Protein AF-A0A4U8Z027-F1 (afdb_monomer)

Mean predicted aligned error: 13.69 Å

Secondary structure (DSSP, 8-state):
-PPPTT---TT--HHHHHS-BTTTTB-TTSPPTTB-TTSSBTTSTT--HHHHH---HHHH-TTS-GGG-HHHHTEEEEE-TTT-EEEEEEPTT-TTGGGSHHHHHHHHHHHHTT-EEEEEESS--TTSSS--S--S--------PPPPS-TT-TT---------------------

Sequence (176 aa):
MLPIPGKACGACSFCCKVLEIVEFEKPAGVLCENCLKSGGCGIYESRPDVCRDYECLWKGDRGLGAPLRPDRVGVILMEDPDSDEYRAVCDPAKPLAWRHPLVFQHLVAMARSGRIVVAKAGLKSLADQGQRRNWTLHLKRAERPAPPQNPHAAANAPCLLAKSRYKAPFAASAGG

Radius of gyration: 20.49 Å; Cα contacts (8 Å, |Δi|>4): 217; chains: 1; bounding box: 54×50×63 Å

Foldseek 3Di:
DDWDPPLDCFQPQLCQQADADPVVGRFGRHHDPQADPRGDGVCVVPDDPVVVVDDQCSRVPPVNDPCNNCVNQQWTWGADPVPQETETEHALVCQPSCVRVVNVVVQVVCVVVVGHYAYYGTPDRVCVPPPPPDPPPPPPPPPPPDDDPDPPPPPDDDDDDDDDDDDDDDDDDDDD

Nearest PDB structures (foldseek):
  5yww-assembly1_A  TM=6.442E-01  e=6.256E-01  Saccharolobus islandicus REY15A
  8v41-assembly1_A  TM=4.316E-01  e=4.110E+00  Clostridioides difficile
  2cy1-assembly1_A  TM=3.911E-01  e=4.702E+00  Aeropyrum pernix K1
  6tqo-assembly1_A  TM=4.416E-01  e=9.850E+00  Escherichia coli

Structure (mmCIF, N/CA/C/O backbone):
data_AF-A0A4U8Z027-F1
#
_entry.id   AF-A0A4U8Z027-F1
#
loop_
_atom_site.group_PDB
_atom_site.id
_atom_site.type_symbol
_atom_site.label_atom_id
_atom_site.label_alt_id
_atom_site.label_comp_id
_atom_site.label_asym_id
_atom_site.label_entity_id
_atom_site.label_seq_id
_atom_site.pdbx_PDB_ins_code
_atom_site.Cartn_x
_atom_site.Cartn_y
_atom_site.Cartn_z
_atom_site.occupancy
_atom_site.B_iso_or_equiv
_atom_site.auth_seq_id
_atom_site.auth_comp_id
_atom_site.auth_asym_id
_atom_site.auth_atom_id
_atom_site.pdbx_PDB_model_num
ATOM 1 N N . MET A 1 1 ? 3.275 -17.915 5.009 1.00 53.59 1 MET A N 1
ATOM 2 C CA . MET A 1 1 ? 1.873 -17.443 4.972 1.00 53.59 1 MET A CA 1
ATOM 3 C C . MET A 1 1 ? 1.162 -18.118 3.804 1.00 53.59 1 MET A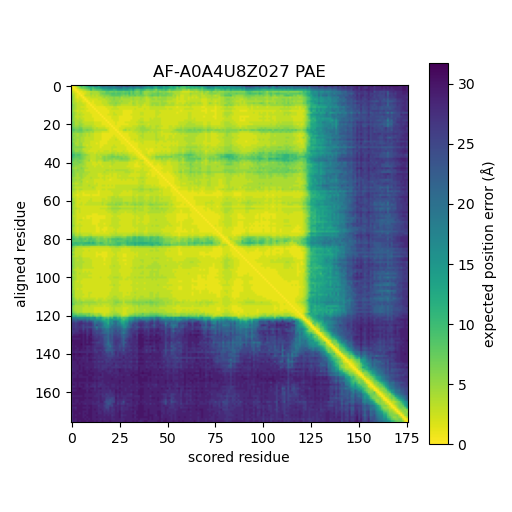 C 1
ATOM 5 O O . MET A 1 1 ? 1.603 -17.945 2.674 1.00 53.59 1 MET A O 1
ATOM 9 N N . LEU A 1 2 ? 0.135 -18.940 4.046 1.00 64.38 2 LEU A N 1
ATOM 10 C CA . LEU A 1 2 ? -0.633 -19.563 2.957 1.00 64.38 2 LEU A CA 1
ATOM 11 C C . LEU A 1 2 ? -1.495 -18.499 2.247 1.00 64.38 2 LEU A C 1
ATOM 13 O O . LEU A 1 2 ? -2.040 -17.625 2.925 1.00 64.38 2 LEU A O 1
ATOM 17 N N . PRO A 1 3 ? -1.633 -18.540 0.908 1.00 76.44 3 PRO A N 1
ATOM 18 C CA . PRO A 1 3 ? -2.437 -17.566 0.179 1.00 76.44 3 PRO A CA 1
ATOM 19 C C . PRO A 1 3 ? -3.906 -17.640 0.612 1.00 76.44 3 PRO A C 1
ATOM 21 O O . PRO A 1 3 ? -4.495 -18.718 0.683 1.00 76.44 3 PRO A O 1
ATOM 24 N N . ILE A 1 4 ? -4.521 -16.486 0.874 1.00 86.38 4 ILE A N 1
ATOM 25 C CA . ILE A 1 4 ? -5.956 -16.409 1.163 1.00 86.38 4 ILE A CA 1
ATOM 26 C C . ILE A 1 4 ? -6.729 -16.544 -0.163 1.00 86.38 4 ILE A C 1
ATOM 28 O O . ILE A 1 4 ? -6.505 -15.738 -1.076 1.00 86.38 4 ILE A O 1
ATOM 32 N N . PRO A 1 5 ? -7.658 -17.515 -0.300 1.00 85.75 5 PRO A N 1
ATOM 33 C CA . PRO A 1 5 ? -8.493 -17.637 -1.494 1.00 85.75 5 PRO A CA 1
ATOM 34 C C . PRO A 1 5 ? -9.216 -16.322 -1.817 1.00 85.75 5 PRO A C 1
ATOM 36 O O . PRO A 1 5 ? -9.770 -15.673 -0.932 1.00 85.75 5 PRO A O 1
ATOM 39 N N . GLY A 1 6 ? -9.179 -15.900 -3.084 1.00 84.81 6 GLY A N 1
ATOM 40 C CA . GLY A 1 6 ? -9.763 -14.626 -3.528 1.00 84.81 6 GLY A CA 1
ATOM 41 C C . GLY A 1 6 ? -8.904 -13.376 -3.276 1.00 84.81 6 GLY A C 1
ATOM 42 O O . GLY A 1 6 ? -9.301 -12.285 -3.683 1.00 84.81 6 GLY A O 1
ATOM 43 N N . LYS A 1 7 ? -7.713 -13.507 -2.671 1.00 89.56 7 LYS A N 1
ATOM 44 C CA . LYS A 1 7 ? -6.748 -12.408 -2.448 1.00 89.56 7 LYS A CA 1
ATOM 45 C C . LYS A 1 7 ? -5.524 -12.475 -3.371 1.00 89.56 7 LYS A C 1
ATOM 47 O O . LYS A 1 7 ? -4.405 -12.137 -2.991 1.00 89.56 7 LYS A O 1
ATOM 52 N N . ALA A 1 8 ? -5.713 -12.922 -4.609 1.00 87.50 8 ALA A N 1
ATOM 53 C CA . ALA A 1 8 ? -4.657 -12.863 -5.614 1.00 87.50 8 ALA A CA 1
ATOM 54 C C . ALA A 1 8 ? -4.482 -11.430 -6.142 1.00 87.50 8 ALA A C 1
ATOM 56 O O . ALA A 1 8 ? -5.453 -10.680 -6.268 1.00 87.50 8 ALA A O 1
ATOM 57 N N . CYS A 1 9 ? -3.249 -11.064 -6.506 1.00 85.88 9 CYS A N 1
ATOM 58 C CA . CYS A 1 9 ? -2.976 -9.768 -7.129 1.00 85.88 9 CYS A CA 1
ATOM 59 C C . CYS A 1 9 ? -3.769 -9.614 -8.437 1.00 85.88 9 CYS A C 1
ATOM 61 O O . CYS A 1 9 ? -4.357 -8.561 -8.662 1.00 85.88 9 CYS A O 1
ATOM 63 N N . GLY A 1 10 ? -3.867 -10.664 -9.267 1.00 87.06 10 GLY A N 1
ATOM 64 C CA . GLY A 1 10 ? -4.510 -10.583 -10.586 1.00 87.06 10 GLY A CA 1
ATOM 65 C C . GLY A 1 10 ? -3.993 -9.363 -11.353 1.00 87.06 10 GLY A C 1
ATOM 66 O O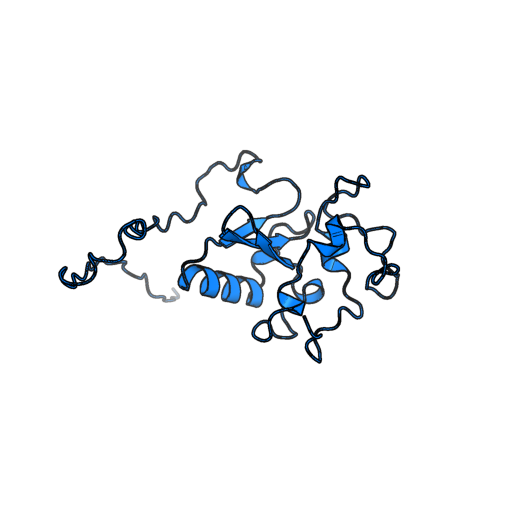 . GLY A 1 10 ? -2.790 -9.141 -11.400 1.00 87.06 10 GLY A O 1
ATOM 67 N N . ALA A 1 11 ? -4.900 -8.505 -11.827 1.00 89.06 11 ALA A N 1
ATOM 68 C CA . ALA A 1 11 ? -4.533 -7.270 -12.526 1.00 89.06 11 ALA A CA 1
ATOM 69 C C . ALA A 1 11 ? -3.945 -6.123 -11.659 1.00 89.06 11 ALA A C 1
ATOM 71 O O . ALA A 1 11 ? -3.660 -5.046 -12.175 1.00 89.06 11 ALA A O 1
ATOM 72 N N . CYS A 1 12 ? -3.775 -6.295 -10.343 1.00 92.62 12 CYS A N 1
ATOM 73 C CA . CYS A 1 12 ? -3.325 -5.222 -9.452 1.00 92.62 12 CYS A CA 1
ATOM 74 C C . CYS A 1 12 ? -1.797 -5.145 -9.417 1.00 92.62 12 CYS A C 1
ATOM 76 O O . CYS A 1 12 ? -1.140 -6.097 -8.995 1.00 92.62 12 CYS A O 1
ATOM 78 N N . SER A 1 13 ? -1.259 -3.963 -9.728 1.00 93.62 13 SER A N 1
ATOM 79 C CA . SER A 1 13 ? 0.165 -3.612 -9.572 1.00 93.62 13 SER A CA 1
ATOM 80 C C . SER A 1 13 ? 0.373 -2.360 -8.712 1.00 93.62 13 SER A C 1
ATOM 82 O O . SER A 1 13 ? 1.372 -1.657 -8.848 1.00 93.62 13 SER A O 1
ATOM 84 N N . PHE A 1 14 ? -0.584 -2.036 -7.836 1.00 94.31 14 PHE A N 1
ATOM 85 C CA . PHE A 1 14 ? -0.606 -0.737 -7.161 1.00 94.31 14 PHE A CA 1
ATOM 86 C C . PHE A 1 14 ? 0.583 -0.522 -6.209 1.00 94.31 14 PHE A C 1
ATOM 88 O O . PHE A 1 14 ? 1.183 0.547 -6.245 1.00 94.31 14 PHE A O 1
ATOM 95 N N . CYS A 1 15 ? 1.002 -1.534 -5.434 1.00 89.81 15 CYS A N 1
ATOM 96 C CA . CYS A 1 15 ? 2.209 -1.443 -4.595 1.00 89.81 15 CYS A CA 1
ATOM 97 C C . CYS A 1 15 ? 3.469 -1.150 -5.429 1.00 89.81 15 CYS A C 1
ATOM 99 O O . CYS A 1 15 ? 4.244 -0.259 -5.091 1.00 89.81 15 CYS A O 1
ATOM 101 N N . CYS A 1 16 ? 3.612 -1.817 -6.579 1.00 90.25 16 CYS A N 1
ATOM 102 C CA . CYS A 1 16 ? 4.704 -1.602 -7.525 1.00 90.25 16 CYS A CA 1
ATOM 103 C C . CYS A 1 16 ? 4.670 -0.225 -8.199 1.00 90.25 16 CYS A C 1
ATOM 105 O O . CYS A 1 16 ? 5.660 0.154 -8.820 1.00 90.25 16 CYS A O 1
ATOM 107 N N . LYS A 1 17 ? 3.565 0.520 -8.096 1.00 91.81 17 LYS A N 1
ATOM 108 C CA . LYS A 1 17 ? 3.468 1.91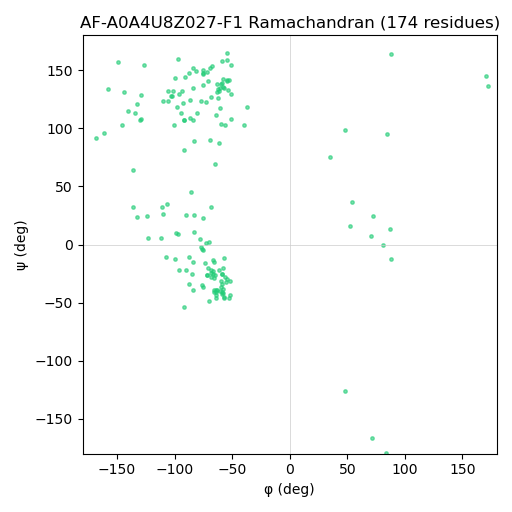1 -8.540 1.00 91.81 17 LYS A CA 1
ATOM 109 C C . LYS A 1 17 ? 3.801 2.885 -7.413 1.00 91.81 17 LYS A C 1
ATOM 111 O O . LYS A 1 17 ? 4.634 3.760 -7.593 1.00 91.81 17 LYS A O 1
ATOM 116 N N . VAL A 1 18 ? 3.141 2.766 -6.262 1.00 91.31 18 VAL A N 1
ATOM 117 C CA . VAL A 1 18 ? 3.126 3.850 -5.261 1.00 91.31 18 VAL A CA 1
ATOM 118 C C . VAL A 1 18 ? 4.319 3.869 -4.313 1.00 91.31 18 VAL A C 1
ATOM 120 O O . VAL A 1 18 ? 4.642 4.934 -3.799 1.00 91.31 18 VAL A O 1
ATOM 123 N N . LEU A 1 19 ? 4.970 2.727 -4.083 1.00 89.38 19 LEU A N 1
ATOM 124 C CA . LEU A 1 19 ? 6.164 2.661 -3.239 1.00 89.38 19 LEU A CA 1
ATOM 125 C C . LEU A 1 19 ? 7.374 3.223 -3.978 1.00 89.38 19 LEU A C 1
ATOM 127 O O . LEU A 1 19 ? 7.472 3.061 -5.190 1.00 89.38 19 LEU A O 1
ATOM 131 N N . GLU A 1 20 ? 8.293 3.850 -3.264 1.00 86.56 20 GLU A N 1
ATOM 132 C CA . GLU A 1 20 ? 9.644 4.087 -3.768 1.00 86.56 20 GLU A CA 1
ATOM 133 C C . GLU A 1 20 ? 10.525 2.881 -3.443 1.00 86.56 20 GLU A C 1
ATOM 135 O O . GLU A 1 20 ? 10.291 2.212 -2.436 1.00 86.56 20 GLU A O 1
ATOM 140 N N . ILE A 1 21 ? 11.497 2.588 -4.307 1.00 85.31 21 ILE A N 1
ATOM 141 C CA . ILE A 1 21 ? 12.502 1.553 -4.063 1.00 85.31 21 ILE A CA 1
ATOM 142 C C . ILE A 1 21 ? 13.867 2.128 -4.426 1.00 85.31 21 ILE A C 1
ATOM 144 O O . ILE A 1 21 ? 14.113 2.441 -5.591 1.00 85.31 21 ILE A O 1
ATOM 148 N N . VAL A 1 22 ? 14.725 2.304 -3.425 1.00 82.75 22 VAL A N 1
ATOM 149 C CA . VAL A 1 22 ? 16.007 3.011 -3.564 1.00 82.75 22 VAL A CA 1
ATOM 150 C C . VAL A 1 22 ? 17.034 2.138 -4.285 1.00 82.75 22 VAL A C 1
ATOM 152 O O . VAL A 1 22 ? 17.779 2.628 -5.125 1.00 82.75 22 VAL A O 1
ATOM 155 N N . GLU A 1 23 ? 17.016 0.834 -4.021 1.00 80.06 23 GLU A N 1
ATOM 156 C CA . GLU A 1 23 ? 17.983 -0.175 -4.472 1.00 80.06 23 GLU A CA 1
ATOM 157 C C . GLU A 1 23 ? 18.106 -0.278 -5.994 1.00 80.06 23 GLU A C 1
ATOM 159 O O . GLU A 1 23 ? 19.135 -0.714 -6.502 1.00 80.06 23 GLU A O 1
ATOM 164 N N . PHE A 1 24 ? 17.063 0.108 -6.725 1.00 82.50 24 PHE A N 1
ATOM 165 C CA . PHE A 1 24 ? 17.077 0.183 -8.185 1.00 82.50 24 PHE A CA 1
ATOM 166 C C . PHE A 1 24 ? 16.422 1.472 -8.695 1.00 82.50 24 PHE A C 1
ATOM 168 O O . PHE A 1 24 ? 15.795 1.485 -9.752 1.00 82.50 24 PHE A O 1
ATOM 175 N N . GLU A 1 25 ? 16.552 2.553 -7.917 1.00 83.88 25 GLU A N 1
ATOM 176 C CA . GLU A 1 25 ? 16.209 3.926 -8.314 1.00 83.88 25 GLU A CA 1
ATOM 177 C C . GLU A 1 25 ? 14.777 4.092 -8.848 1.00 83.88 25 GLU A C 1
ATOM 179 O O . GLU A 1 25 ? 14.521 4.865 -9.771 1.00 83.88 25 GLU A O 1
ATOM 184 N N . LYS A 1 26 ? 13.810 3.366 -8.273 1.00 85.94 26 LYS A N 1
ATOM 185 C CA . LYS A 1 26 ? 12.416 3.399 -8.718 1.00 85.94 26 LYS A CA 1
ATOM 186 C C . LYS A 1 26 ? 11.619 4.446 -7.934 1.00 85.94 26 LYS A C 1
ATOM 188 O O . LYS A 1 26 ? 11.246 4.171 -6.788 1.00 85.94 26 LYS A O 1
ATOM 193 N N . PRO A 1 27 ? 11.242 5.590 -8.535 1.00 85.81 27 PRO A N 1
ATOM 194 C CA . PRO A 1 27 ? 10.543 6.644 -7.809 1.00 85.81 27 PRO A CA 1
ATOM 195 C C . PRO A 1 27 ? 9.120 6.230 -7.419 1.00 85.81 27 PRO A C 1
ATOM 197 O O . PRO A 1 27 ? 8.451 5.466 -8.128 1.00 85.81 27 PRO A O 1
ATOM 200 N N . ALA A 1 28 ? 8.609 6.791 -6.322 1.00 87.12 28 ALA A N 1
ATOM 201 C CA . ALA A 1 28 ? 7.199 6.649 -5.965 1.00 87.12 28 ALA A CA 1
ATOM 202 C C . ALA A 1 28 ? 6.279 7.219 -7.059 1.00 87.12 28 ALA A C 1
ATOM 204 O O . ALA A 1 28 ? 6.509 8.299 -7.600 1.00 87.12 28 ALA A O 1
ATOM 205 N N . GLY A 1 29 ? 5.189 6.511 -7.355 1.00 87.25 29 GLY A N 1
ATOM 206 C CA . GLY A 1 29 ? 4.217 6.889 -8.386 1.00 87.25 29 GLY A CA 1
ATOM 207 C C . GLY A 1 29 ? 4.556 6.372 -9.788 1.00 87.25 29 GLY A C 1
ATOM 208 O O . GLY A 1 29 ? 3.676 6.369 -10.654 1.00 87.25 29 GLY A O 1
ATOM 209 N N . VAL A 1 30 ? 5.775 5.867 -10.003 1.00 89.50 30 VAL A N 1
ATOM 210 C CA . VAL A 1 30 ? 6.205 5.240 -11.257 1.00 89.50 30 VAL A CA 1
ATOM 211 C C . VAL A 1 30 ? 6.000 3.728 -11.175 1.00 89.50 30 VAL A C 1
ATOM 213 O O . VAL A 1 30 ? 6.361 3.072 -10.193 1.00 89.50 30 VAL A O 1
ATOM 216 N N . LEU A 1 31 ? 5.382 3.159 -12.214 1.00 91.69 31 LEU A N 1
ATOM 217 C CA . LEU A 1 31 ? 5.181 1.717 -12.305 1.00 91.69 31 LEU A CA 1
ATOM 218 C C . LEU A 1 31 ? 6.534 1.021 -12.493 1.00 91.69 31 LEU A C 1
ATOM 220 O O . LEU A 1 31 ? 7.278 1.363 -13.405 1.00 91.69 31 LEU A O 1
ATOM 224 N N . CYS A 1 32 ? 6.834 0.038 -11.643 1.00 90.88 32 CYS A N 1
ATOM 225 C CA . CYS A 1 32 ? 8.036 -0.784 -11.783 1.00 90.88 32 CYS A CA 1
ATOM 226 C C . CYS A 1 32 ? 8.073 -1.482 -13.153 1.00 90.88 32 CYS A C 1
ATOM 228 O O . CYS A 1 32 ? 7.077 -2.077 -13.567 1.00 90.88 32 CYS A O 1
ATOM 230 N N . GLU A 1 33 ? 9.238 -1.472 -13.800 1.00 91.31 33 GLU A N 1
ATOM 231 C CA . GLU A 1 33 ? 9.497 -2.112 -15.099 1.00 91.31 33 GLU A CA 1
ATOM 232 C C . GLU A 1 33 ? 9.185 -3.615 -15.126 1.00 91.31 33 GLU A C 1
ATOM 234 O O . GLU A 1 33 ? 8.782 -4.156 -16.151 1.00 91.31 33 GLU A O 1
ATO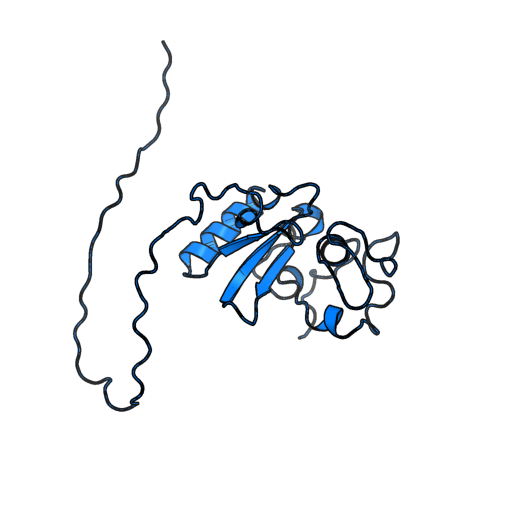M 239 N N . ASN A 1 34 ? 9.277 -4.279 -13.973 1.00 90.75 34 ASN A N 1
ATOM 240 C CA . ASN A 1 34 ? 8.978 -5.698 -13.830 1.00 90.75 34 ASN A CA 1
ATOM 241 C C . ASN A 1 34 ? 7.470 -6.006 -13.804 1.00 90.75 34 ASN A C 1
ATOM 243 O O . ASN A 1 34 ? 7.076 -7.166 -13.662 1.00 90.75 34 ASN A O 1
ATOM 247 N N . CYS A 1 35 ? 6.597 -4.996 -13.859 1.00 90.62 35 CYS A N 1
ATOM 248 C CA . CYS A 1 35 ? 5.152 -5.211 -13.891 1.00 90.62 35 CYS A CA 1
ATOM 249 C C . CYS A 1 35 ? 4.687 -5.683 -15.267 1.00 90.62 35 CYS A C 1
ATOM 251 O O . CYS A 1 35 ? 5.056 -5.127 -16.299 1.00 90.62 35 CYS A O 1
ATOM 253 N N . LEU A 1 36 ? 3.788 -6.664 -15.279 1.00 88.88 36 LEU A N 1
ATOM 254 C CA . LEU A 1 36 ? 3.160 -7.123 -16.514 1.00 88.88 36 LEU A CA 1
ATOM 255 C C . LEU A 1 36 ? 2.099 -6.120 -16.981 1.00 88.88 36 LEU A C 1
ATOM 257 O O . LEU A 1 36 ? 1.409 -5.508 -16.163 1.00 88.88 36 LEU A O 1
ATOM 261 N N . LYS A 1 37 ? 1.881 -6.025 -18.300 1.00 85.00 37 LYS A N 1
ATOM 262 C CA . LYS A 1 37 ? 0.784 -5.220 -18.879 1.00 85.00 37 LYS A CA 1
ATOM 263 C C . LYS A 1 37 ? -0.598 -5.676 -18.396 1.00 85.00 37 LYS A C 1
ATOM 265 O O . LYS A 1 37 ? -1.497 -4.857 -18.251 1.00 85.00 37 LYS A O 1
ATOM 270 N N . SER A 1 38 ? -0.755 -6.972 -18.123 1.00 84.19 38 SER A N 1
ATOM 271 C CA . SER A 1 38 ? -1.969 -7.570 -17.551 1.00 84.19 38 SER A CA 1
ATOM 272 C C . SER A 1 38 ? -2.142 -7.307 -16.050 1.00 84.19 38 SER A C 1
ATOM 274 O O . SER A 1 38 ? -3.152 -7.714 -15.484 1.00 84.19 38 SER A O 1
ATOM 276 N N . GLY A 1 39 ? -1.161 -6.666 -15.406 1.00 84.19 39 GLY A N 1
ATOM 277 C CA . GLY A 1 39 ? -1.066 -6.488 -13.963 1.00 84.19 39 GLY A CA 1
ATOM 278 C C . GLY A 1 39 ? -0.360 -7.642 -13.242 1.00 84.19 39 GLY A C 1
ATOM 279 O O . GLY A 1 39 ? -0.152 -8.722 -13.796 1.00 84.19 39 GLY A O 1
ATOM 280 N N . GLY A 1 40 ? 0.048 -7.379 -12.001 1.00 84.44 40 GLY A N 1
ATOM 281 C CA . GLY A 1 40 ? 0.958 -8.227 -11.235 1.00 84.44 40 GLY A CA 1
ATOM 282 C C . GLY A 1 40 ? 2.440 -7.968 -11.543 1.00 84.44 40 GLY A C 1
ATOM 283 O O . GLY A 1 40 ? 2.797 -7.100 -12.343 1.00 84.44 40 GLY A O 1
ATOM 284 N N . CYS A 1 41 ? 3.310 -8.725 -10.870 1.00 85.75 41 CYS A N 1
ATOM 285 C CA . CYS A 1 41 ? 4.765 -8.674 -11.028 1.00 85.75 41 CYS A CA 1
ATOM 286 C C . CYS A 1 41 ? 5.234 -9.874 -11.863 1.00 85.75 41 CYS A C 1
ATOM 288 O O . CYS A 1 41 ? 4.907 -11.010 -11.522 1.00 85.75 41 CYS A O 1
ATOM 290 N N . GLY A 1 42 ? 6.003 -9.628 -12.925 1.00 87.62 42 GLY A N 1
ATOM 291 C CA . GLY A 1 42 ? 6.555 -10.659 -13.808 1.00 87.62 42 GLY A CA 1
ATOM 292 C C . GLY A 1 42 ? 7.671 -11.488 -13.171 1.00 87.62 42 GLY A C 1
ATOM 293 O O . GLY A 1 42 ? 7.898 -12.617 -13.585 1.00 87.62 42 GLY A O 1
ATOM 294 N N . ILE A 1 43 ? 8.304 -10.967 -12.117 1.00 89.44 43 ILE A N 1
ATOM 295 C CA . ILE A 1 43 ? 9.357 -11.647 -11.350 1.00 89.44 43 ILE A CA 1
ATOM 296 C C . ILE A 1 43 ? 8.886 -12.018 -9.938 1.00 89.44 43 ILE A C 1
ATOM 298 O O . ILE A 1 43 ? 9.667 -11.976 -8.995 1.00 89.44 43 ILE A O 1
ATOM 302 N N . TYR A 1 44 ? 7.596 -12.335 -9.748 1.00 84.69 44 TYR A N 1
ATOM 303 C CA . TYR A 1 44 ? 7.023 -12.533 -8.406 1.00 84.69 44 TYR A CA 1
ATOM 304 C C . TYR A 1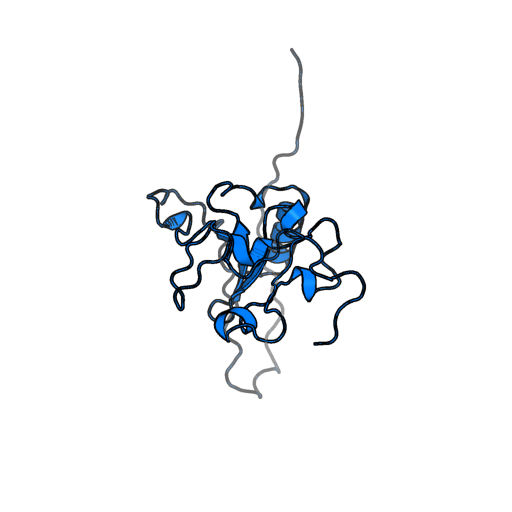 44 ? 7.828 -13.551 -7.570 1.00 84.69 44 TYR A C 1
ATOM 306 O O . TYR A 1 44 ? 8.169 -13.262 -6.426 1.00 84.69 44 TYR A O 1
ATOM 314 N N . GLU A 1 45 ? 8.204 -14.698 -8.128 1.00 86.44 45 GLU A N 1
ATOM 315 C CA . GLU A 1 45 ? 8.964 -15.716 -7.384 1.00 86.44 45 GLU A CA 1
ATOM 316 C C . GLU A 1 45 ? 10.425 -15.323 -7.120 1.00 86.44 45 GLU A C 1
ATOM 318 O O . GLU A 1 45 ? 10.999 -15.736 -6.114 1.00 86.44 45 GLU A O 1
ATOM 323 N N . SER A 1 46 ? 11.012 -14.469 -7.961 1.00 90.19 46 SER A N 1
ATOM 324 C CA . SER A 1 46 ? 12.406 -14.014 -7.882 1.00 90.19 46 SER A CA 1
ATOM 325 C C . SER A 1 46 ? 12.531 -12.541 -7.476 1.00 90.19 46 SER A C 1
ATOM 327 O O . SER A 1 46 ? 13.511 -11.886 -7.825 1.00 90.19 46 SER A O 1
ATOM 329 N N . ARG A 1 47 ? 11.539 -11.996 -6.753 1.00 89.81 47 ARG A N 1
ATOM 330 C CA . ARG A 1 47 ? 11.570 -10.598 -6.296 1.00 89.81 47 ARG A CA 1
ATOM 331 C C . ARG A 1 47 ? 12.817 -10.325 -5.440 1.00 89.81 47 ARG A C 1
ATOM 333 O O . ARG A 1 47 ? 13.155 -11.191 -4.626 1.00 89.81 47 ARG A O 1
ATOM 340 N N . PRO A 1 48 ? 13.434 -9.134 -5.570 1.00 87.88 48 PRO A N 1
ATOM 341 C CA . PRO A 1 48 ? 14.474 -8.670 -4.653 1.00 87.88 48 PRO A CA 1
ATOM 342 C C . PRO A 1 48 ? 13.963 -8.588 -3.211 1.00 87.88 48 PRO A C 1
ATOM 344 O O . PRO A 1 48 ? 12.755 -8.433 -3.002 1.00 87.88 48 PRO A O 1
ATOM 347 N N . ASP A 1 49 ? 14.870 -8.628 -2.238 1.00 85.75 49 ASP A N 1
ATOM 348 C CA . ASP A 1 49 ? 14.527 -8.662 -0.809 1.00 85.75 49 ASP A CA 1
ATOM 349 C C . ASP A 1 49 ? 13.684 -7.458 -0.375 1.00 85.75 49 ASP A C 1
ATOM 351 O O . ASP A 1 49 ? 12.624 -7.650 0.211 1.00 85.75 49 ASP A O 1
ATOM 355 N N . VAL A 1 50 ? 13.999 -6.247 -0.848 1.00 83.75 50 VAL A N 1
ATOM 356 C CA . VAL A 1 50 ? 13.171 -5.049 -0.596 1.00 83.75 50 VAL A CA 1
ATOM 357 C C . VAL A 1 50 ? 11.701 -5.214 -1.025 1.00 83.75 50 VAL A C 1
ATOM 359 O O . VAL A 1 50 ? 10.778 -4.688 -0.405 1.00 83.75 50 VAL A O 1
ATOM 362 N N . CYS A 1 51 ? 11.437 -5.993 -2.079 1.00 85.06 51 CYS A N 1
ATOM 363 C CA . CYS A 1 51 ? 10.080 -6.309 -2.529 1.00 85.06 51 CYS A CA 1
ATOM 364 C C . CYS A 1 51 ? 9.442 -7.487 -1.768 1.00 85.06 51 CYS A C 1
ATOM 366 O O . CYS A 1 51 ? 8.239 -7.729 -1.931 1.00 85.06 51 CYS A O 1
ATOM 368 N N . ARG A 1 52 ? 10.225 -8.282 -1.032 1.00 86.94 52 ARG A N 1
ATOM 369 C CA . ARG A 1 52 ? 9.750 -9.366 -0.155 1.00 86.94 52 ARG A CA 1
ATOM 370 C C . ARG A 1 52 ? 9.427 -8.854 1.241 1.00 86.94 52 ARG A C 1
ATOM 372 O O . ARG A 1 52 ? 8.450 -9.331 1.809 1.00 86.94 52 ARG A O 1
ATOM 379 N N . ASP A 1 53 ? 10.182 -7.871 1.715 1.00 85.50 53 ASP A N 1
ATOM 380 C CA . ASP A 1 53 ? 9.988 -7.228 3.016 1.00 85.50 53 ASP A CA 1
ATOM 381 C C . ASP A 1 53 ? 8.677 -6.432 3.071 1.00 85.50 53 ASP A C 1
ATOM 383 O O . ASP A 1 53 ? 8.069 -6.263 4.126 1.00 85.50 53 ASP A O 1
ATOM 387 N N . TYR A 1 54 ? 8.180 -5.987 1.914 1.00 87.19 54 TYR A N 1
ATOM 388 C CA . TYR A 1 54 ? 6.863 -5.374 1.813 1.00 87.19 54 TYR A CA 1
ATOM 389 C C . TYR A 1 54 ? 5.716 -6.394 1.947 1.00 87.19 54 TYR A C 1
ATOM 391 O O . TYR A 1 54 ? 5.530 -7.275 1.099 1.00 87.19 54 TYR A O 1
ATOM 399 N N . GLU A 1 55 ? 4.834 -6.161 2.924 1.00 86.19 55 GLU A N 1
ATOM 400 C CA . GLU A 1 55 ? 3.579 -6.894 3.087 1.00 86.19 55 GLU A CA 1
ATOM 401 C C . GLU A 1 55 ? 2.348 -6.065 2.673 1.00 86.19 55 GLU A C 1
ATOM 403 O O . GLU A 1 55 ? 2.057 -4.985 3.190 1.00 86.19 55 GLU A O 1
ATOM 408 N N . CYS A 1 56 ? 1.561 -6.603 1.736 1.00 90.62 56 CYS A N 1
ATOM 409 C CA . CYS A 1 56 ? 0.273 -6.022 1.365 1.00 90.62 56 CYS A CA 1
ATOM 410 C C . CYS A 1 56 ? -0.815 -6.508 2.326 1.00 90.62 56 CYS A C 1
ATOM 412 O O . CYS A 1 56 ? -1.280 -7.644 2.194 1.00 90.62 56 CYS A O 1
ATOM 414 N N . LEU A 1 57 ? -1.303 -5.639 3.218 1.00 94.88 57 LEU A N 1
ATOM 415 C CA . LEU A 1 57 ? -2.318 -6.038 4.201 1.00 94.88 57 LEU A CA 1
ATOM 416 C C . LEU A 1 57 ? -3.601 -6.549 3.552 1.00 94.88 57 LEU A C 1
ATOM 418 O O . LEU A 1 57 ? -4.177 -7.521 4.023 1.00 94.88 57 LEU A O 1
ATOM 422 N N . TRP A 1 58 ? -4.032 -5.984 2.418 1.00 95.50 58 TRP A N 1
ATOM 423 C CA . TRP A 1 58 ? -5.191 -6.529 1.702 1.00 95.50 58 TRP A CA 1
ATOM 424 C C . TRP A 1 58 ? -4.979 -7.993 1.288 1.00 95.50 58 TRP A C 1
ATOM 426 O O . TRP A 1 58 ? -5.930 -8.773 1.285 1.00 95.50 58 TRP A O 1
ATOM 436 N N . LYS A 1 59 ? -3.749 -8.396 0.953 1.00 91.94 59 LYS A N 1
ATOM 437 C CA . LYS A 1 59 ? -3.436 -9.782 0.594 1.00 91.94 59 LYS A CA 1
ATOM 438 C C . LYS A 1 59 ? -3.371 -10.700 1.821 1.00 91.94 59 LYS A C 1
ATOM 440 O O . LYS A 1 59 ? -3.768 -11.858 1.703 1.00 91.94 59 LYS A O 1
ATOM 445 N N . GLY A 1 60 ? -2.891 -10.186 2.956 1.00 91.50 60 GLY A N 1
ATOM 446 C CA . GLY A 1 60 ? -2.671 -10.938 4.199 1.00 91.50 60 GLY A CA 1
ATOM 447 C C . GLY A 1 60 ? -3.855 -10.984 5.175 1.00 91.50 60 GLY A C 1
ATOM 448 O O . GLY A 1 60 ? -3.942 -11.916 5.969 1.00 91.50 60 GLY A O 1
ATOM 449 N N . ASP A 1 61 ? -4.799 -10.044 5.097 1.00 92.62 61 ASP A N 1
ATOM 450 C CA . ASP A 1 61 ? -5.894 -9.902 6.064 1.00 92.62 61 ASP A CA 1
ATOM 451 C C . ASP A 1 61 ? -7.258 -10.291 5.465 1.00 92.62 61 ASP A C 1
ATOM 453 O O . ASP A 1 61 ? -7.725 -9.723 4.470 1.00 92.62 61 ASP A O 1
ATOM 457 N N . ARG A 1 62 ? -7.947 -11.253 6.092 1.00 91.94 62 ARG A N 1
ATOM 458 C CA . ARG A 1 62 ? -9.302 -11.683 5.698 1.00 91.94 62 ARG A CA 1
ATOM 459 C C . ARG A 1 62 ? -10.366 -10.613 5.956 1.00 91.94 62 ARG A C 1
ATOM 461 O O . ARG A 1 62 ? -11.351 -10.587 5.222 1.00 91.94 62 ARG A O 1
ATOM 468 N N . GLY A 1 63 ? -10.164 -9.734 6.936 1.00 91.81 63 GLY A N 1
ATOM 469 C CA . GLY A 1 63 ? -11.069 -8.631 7.264 1.00 91.81 63 GLY A CA 1
ATOM 470 C C . GLY A 1 63 ? -11.123 -7.545 6.185 1.00 91.81 63 GLY A C 1
ATOM 471 O O . GLY A 1 63 ? -12.140 -6.871 6.028 1.00 91.81 63 GLY A O 1
ATOM 472 N N . LEU A 1 64 ? -10.071 -7.413 5.370 1.00 94.94 64 LEU A N 1
ATOM 473 C CA . LEU A 1 64 ? -10.019 -6.441 4.277 1.00 94.94 64 LEU A CA 1
ATOM 474 C C . LEU A 1 64 ? -10.712 -6.969 3.014 1.00 94.94 64 LEU A C 1
ATOM 476 O O . LEU A 1 64 ? -10.080 -7.570 2.151 1.00 94.94 64 LEU A O 1
ATOM 480 N N . GLY A 1 65 ? -12.015 -6.741 2.863 1.00 94.00 65 GLY A N 1
ATOM 481 C CA . GLY A 1 65 ? -12.796 -7.255 1.727 1.00 94.00 65 GLY A CA 1
ATOM 482 C C . GLY A 1 65 ? -12.264 -6.894 0.323 1.00 94.00 65 GLY A C 1
ATOM 483 O O . GLY A 1 65 ? -11.463 -5.979 0.128 1.00 94.00 65 GLY A O 1
ATOM 484 N N . ALA A 1 66 ? -12.753 -7.591 -0.708 1.00 94.44 66 ALA A N 1
ATOM 485 C CA . ALA A 1 66 ? -12.390 -7.338 -2.112 1.00 94.44 66 ALA A CA 1
ATOM 486 C C . ALA A 1 66 ? -12.604 -5.884 -2.610 1.00 94.44 66 ALA A C 1
ATOM 488 O O . ALA A 1 66 ? -11.865 -5.459 -3.502 1.00 94.44 66 ALA A O 1
ATOM 489 N N . PRO A 1 67 ? -13.568 -5.091 -2.095 1.00 95.88 67 PRO A N 1
ATOM 490 C CA . PRO A 1 67 ? -13.683 -3.672 -2.442 1.00 95.88 67 PRO A CA 1
ATOM 491 C C . PRO A 1 67 ? -12.498 -2.809 -1.992 1.00 95.88 67 PRO A C 1
ATOM 493 O O . PRO A 1 67 ? -12.217 -1.816 -2.646 1.00 95.88 67 PRO A O 1
ATOM 496 N N . LEU A 1 68 ? -11.775 -3.203 -0.935 1.00 96.56 68 LEU A N 1
ATOM 497 C CA . LEU A 1 68 ? -10.576 -2.510 -0.436 1.00 96.56 68 LEU A CA 1
ATOM 498 C C . LEU A 1 68 ? -9.295 -2.889 -1.199 1.00 96.56 68 LEU A C 1
ATOM 500 O O . LEU A 1 68 ? -8.194 -2.555 -0.765 1.00 96.56 68 LEU A O 1
ATOM 504 N N . ARG A 1 69 ? -9.413 -3.601 -2.329 1.00 96.12 69 ARG A N 1
ATOM 505 C CA . ARG A 1 69 ? -8.255 -3.962 -3.149 1.00 96.12 69 ARG A CA 1
ATOM 506 C C . ARG A 1 69 ? -7.542 -2.688 -3.637 1.00 96.12 69 ARG A C 1
ATOM 508 O O . ARG A 1 69 ? -8.227 -1.777 -4.106 1.00 96.12 69 ARG A O 1
ATOM 515 N N . PRO A 1 70 ? -6.200 -2.604 -3.566 1.00 96.50 70 PRO A N 1
ATOM 516 C CA . PRO A 1 70 ? -5.494 -1.335 -3.749 1.00 96.50 70 PRO A CA 1
ATOM 517 C C . PRO A 1 70 ? -5.735 -0.606 -5.074 1.00 96.50 70 PRO A C 1
ATOM 519 O O . PRO A 1 70 ? -5.859 0.614 -5.089 1.00 96.50 70 PRO A O 1
ATOM 522 N N . ASP A 1 71 ? -5.848 -1.336 -6.183 1.00 94.94 71 ASP A N 1
ATOM 523 C CA . ASP A 1 71 ? -6.150 -0.775 -7.506 1.00 94.94 71 ASP A CA 1
ATOM 524 C C . ASP A 1 71 ? -7.568 -0.185 -7.612 1.00 94.94 71 ASP A C 1
ATOM 526 O O . ASP A 1 71 ? -7.798 0.689 -8.444 1.00 94.94 71 ASP A O 1
ATOM 530 N N . ARG A 1 72 ? -8.506 -0.614 -6.757 1.00 95.56 72 ARG A N 1
ATOM 531 C CA . ARG A 1 72 ? -9.883 -0.093 -6.711 1.00 95.56 72 ARG A CA 1
ATOM 532 C C . ARG A 1 72 ? -10.006 1.177 -5.882 1.00 95.56 72 ARG A C 1
ATOM 534 O O . ARG A 1 72 ? -10.747 2.077 -6.260 1.00 95.56 72 ARG A O 1
ATOM 541 N N . VAL A 1 73 ? -9.294 1.244 -4.757 1.00 96.94 73 VAL A N 1
ATOM 542 C CA . VAL A 1 73 ? -9.392 2.373 -3.812 1.00 96.94 73 VAL A CA 1
ATOM 543 C C . VAL A 1 73 ? -8.272 3.398 -3.959 1.00 96.94 73 VAL A C 1
ATOM 545 O O . VAL A 1 73 ? -8.366 4.489 -3.404 1.00 96.94 73 VAL A O 1
ATOM 548 N N . GLY A 1 74 ? -7.217 3.077 -4.710 1.00 95.38 74 GLY A N 1
ATOM 549 C CA . GLY A 1 74 ? -6.072 3.961 -4.918 1.00 95.38 74 GLY A CA 1
ATOM 550 C C . GLY A 1 74 ? -5.167 4.099 -3.691 1.00 95.38 74 GLY A C 1
ATOM 551 O O . GLY A 1 74 ? -4.489 5.117 -3.550 1.00 95.38 74 GLY A O 1
ATOM 552 N N . VAL A 1 75 ? -5.170 3.104 -2.798 1.00 96.00 75 VAL A N 1
ATOM 553 C CA . VAL A 1 75 ? -4.434 3.117 -1.525 1.00 96.00 75 VAL A CA 1
ATOM 554 C C . VAL A 1 75 ? -3.912 1.717 -1.215 1.00 96.00 75 VAL A C 1
ATOM 556 O O . VAL A 1 75 ? -4.678 0.754 -1.256 1.00 96.00 75 VAL A O 1
ATOM 559 N N . ILE A 1 76 ? -2.629 1.593 -0.865 1.00 95.75 76 ILE A N 1
ATOM 560 C CA . ILE A 1 76 ? -2.144 0.407 -0.144 1.00 95.75 76 ILE A CA 1
ATOM 561 C C . ILE A 1 76 ? -2.237 0.643 1.363 1.00 95.75 76 ILE A C 1
ATOM 563 O O . ILE A 1 76 ? -1.989 1.747 1.848 1.00 95.75 76 ILE A O 1
ATOM 567 N N . LEU A 1 77 ? -2.564 -0.419 2.093 1.00 95.75 77 LEU A N 1
ATOM 568 C CA . LEU A 1 77 ? -2.493 -0.462 3.547 1.00 95.75 77 LEU A CA 1
ATOM 569 C C . LEU A 1 77 ? -1.288 -1.316 3.937 1.00 95.75 77 LEU A C 1
ATOM 571 O O . LEU A 1 77 ? -1.112 -2.405 3.379 1.00 95.75 77 LEU A O 1
ATOM 575 N N . MET A 1 78 ? -0.466 -0.813 4.851 1.00 92.25 78 MET A N 1
ATOM 576 C CA . MET A 1 78 ? 0.723 -1.503 5.353 1.00 92.25 78 MET A CA 1
ATOM 577 C C . MET A 1 78 ? 1.019 -1.114 6.797 1.00 92.25 78 MET A C 1
ATOM 579 O O . MET A 1 78 ? 0.610 -0.045 7.249 1.00 92.25 78 MET A O 1
ATOM 583 N N . GLU A 1 79 ? 1.737 -1.977 7.502 1.00 89.38 79 GLU A N 1
ATOM 584 C CA . GLU A 1 79 ? 2.296 -1.671 8.816 1.00 89.38 79 GLU A CA 1
ATOM 585 C C . GLU A 1 79 ? 3.767 -1.309 8.642 1.00 89.38 79 GLU A C 1
ATOM 587 O O . GLU A 1 79 ? 4.439 -1.849 7.761 1.00 89.38 79 GLU A O 1
ATOM 592 N N . ASP A 1 80 ? 4.244 -0.352 9.429 1.00 76.94 80 ASP A N 1
ATOM 593 C CA . ASP A 1 80 ? 5.673 -0.083 9.523 1.00 76.94 80 ASP A CA 1
ATOM 594 C C . ASP A 1 80 ? 6.264 -0.884 10.694 1.00 76.94 80 ASP A C 1
ATOM 596 O O . ASP A 1 80 ? 5.780 -0.720 11.820 1.00 76.94 80 ASP A O 1
ATOM 600 N N . PRO A 1 81 ? 7.265 -1.746 10.441 1.00 70.38 81 PRO A N 1
ATOM 601 C CA . PRO A 1 81 ? 7.855 -2.592 11.475 1.00 70.38 81 PRO A CA 1
ATOM 602 C C . PRO A 1 81 ? 8.649 -1.803 12.528 1.00 70.38 81 PRO A C 1
ATOM 604 O O . PRO A 1 81 ? 8.809 -2.289 13.644 1.00 70.38 81 PRO A O 1
ATOM 607 N N . ASP A 1 82 ? 9.100 -0.590 12.208 1.00 75.06 82 ASP A N 1
ATOM 608 C CA . ASP A 1 82 ? 9.940 0.247 13.065 1.00 75.06 82 ASP A CA 1
ATOM 609 C C . ASP A 1 82 ? 9.131 1.279 13.872 1.00 75.06 82 ASP A C 1
ATOM 611 O O . ASP A 1 82 ? 9.609 1.784 14.891 1.00 75.06 82 ASP A O 1
ATOM 615 N N . SER A 1 83 ? 7.916 1.634 13.433 1.00 76.62 83 SER A N 1
ATOM 616 C CA . SER A 1 83 ? 7.175 2.782 13.976 1.00 76.62 83 SER A CA 1
ATOM 617 C C . SER A 1 83 ? 5.774 2.484 14.534 1.00 76.62 83 SER A C 1
ATOM 619 O O . SER A 1 83 ? 5.069 3.433 14.883 1.00 76.62 83 SER A O 1
ATOM 621 N N . ASP A 1 84 ? 5.331 1.220 14.605 1.00 81.44 84 ASP A N 1
ATOM 622 C CA . ASP A 1 84 ? 3.963 0.809 15.015 1.00 81.44 84 ASP A CA 1
ATOM 623 C C . ASP A 1 84 ? 2.830 1.528 14.231 1.00 81.44 84 ASP A C 1
ATOM 625 O O . ASP A 1 84 ? 1.654 1.540 14.626 1.00 81.44 84 ASP A O 1
ATOM 629 N N . GLU A 1 85 ? 3.166 2.151 13.096 1.00 87.94 85 GLU A N 1
ATOM 630 C CA . GLU A 1 85 ? 2.241 2.954 12.301 1.00 87.94 85 GLU A CA 1
ATOM 631 C C . GLU A 1 85 ? 1.423 2.062 11.373 1.00 87.94 85 GLU A C 1
ATOM 633 O O . GLU A 1 85 ? 1.952 1.238 10.628 1.00 87.94 85 GLU A O 1
ATOM 638 N N . TYR A 1 86 ? 0.120 2.316 11.333 1.00 92.88 86 TYR A N 1
ATOM 639 C CA . TYR A 1 86 ? -0.778 1.799 10.317 1.00 92.88 86 TYR A CA 1
ATOM 640 C C . TYR A 1 86 ? -0.874 2.803 9.166 1.00 92.88 86 TYR A C 1
ATOM 642 O O . TYR A 1 86 ? -1.477 3.874 9.294 1.00 92.88 86 TYR A O 1
ATOM 650 N N . ARG A 1 87 ? -0.262 2.481 8.028 1.00 93.00 87 ARG A N 1
ATOM 651 C CA . ARG A 1 87 ? -0.077 3.415 6.917 1.00 93.00 87 ARG A CA 1
ATOM 652 C C . ARG A 1 87 ? -1.070 3.185 5.790 1.00 93.00 87 ARG A C 1
ATOM 654 O O . ARG A 1 87 ? -1.208 2.078 5.279 1.00 93.00 87 ARG A O 1
ATOM 661 N N . ALA A 1 88 ? -1.687 4.274 5.344 1.00 95.38 88 ALA A N 1
ATOM 662 C CA . ALA A 1 88 ? -2.381 4.384 4.069 1.00 95.38 88 ALA A CA 1
ATOM 663 C C . ALA A 1 88 ? -1.477 5.113 3.069 1.00 95.38 88 ALA A C 1
ATOM 665 O O . ALA A 1 88 ? -1.338 6.335 3.136 1.00 95.38 88 ALA A O 1
ATOM 666 N N . VAL A 1 89 ? -0.854 4.384 2.144 1.00 93.69 89 VAL A N 1
ATOM 667 C CA . VAL A 1 89 ? 0.022 4.986 1.128 1.00 93.69 89 VAL A CA 1
ATOM 668 C C . VAL A 1 89 ? -0.758 5.176 -0.170 1.00 93.69 89 VAL A C 1
ATOM 670 O O . VAL A 1 89 ? -1.267 4.224 -0.766 1.00 93.69 89 VAL A O 1
ATOM 673 N N . CYS A 1 90 ? -0.871 6.433 -0.580 1.00 92.50 90 CYS A N 1
ATOM 674 C CA . CYS A 1 90 ? -1.550 6.886 -1.783 1.00 92.50 90 CYS A CA 1
ATOM 675 C C . CYS A 1 90 ? -0.548 7.088 -2.926 1.00 92.50 90 CYS A C 1
ATOM 677 O O . CYS A 1 90 ? 0.645 7.305 -2.711 1.00 92.50 90 CYS A O 1
ATOM 679 N N . ASP A 1 91 ? -1.061 7.092 -4.152 1.00 90.94 91 ASP A N 1
ATOM 680 C CA . ASP A 1 91 ? -0.322 7.569 -5.320 1.00 90.94 91 ASP A CA 1
ATOM 681 C C . ASP A 1 91 ? 0.038 9.062 -5.145 1.00 90.94 91 ASP A C 1
ATOM 683 O O . ASP A 1 91 ? -0.857 9.846 -4.809 1.00 90.94 91 ASP A O 1
ATOM 687 N N . PRO A 1 92 ? 1.293 9.489 -5.388 1.00 86.31 92 PRO A N 1
ATOM 688 C CA . PRO A 1 92 ? 1.669 10.905 -5.384 1.00 86.31 92 PRO A CA 1
ATOM 689 C C . PRO A 1 92 ? 0.787 11.792 -6.274 1.00 86.31 92 PRO A C 1
ATOM 691 O O . PRO A 1 92 ? 0.536 12.943 -5.928 1.00 86.31 92 PRO A O 1
ATOM 694 N N . ALA A 1 93 ? 0.262 11.262 -7.385 1.00 89.38 93 ALA A N 1
ATOM 695 C CA . ALA A 1 93 ? -0.662 11.984 -8.262 1.00 89.38 93 ALA A CA 1
ATOM 696 C C . ALA A 1 93 ? -2.079 12.128 -7.670 1.00 89.38 93 ALA A C 1
ATOM 698 O O . ALA A 1 93 ? -2.882 12.924 -8.155 1.00 89.38 93 ALA A O 1
ATOM 699 N N . LYS A 1 94 ? -2.417 11.347 -6.635 1.00 90.75 94 LYS A N 1
ATOM 700 C CA . LYS A 1 94 ? -3.719 11.344 -5.949 1.00 90.75 94 LYS A CA 1
ATOM 701 C C . LYS A 1 94 ? -3.525 11.290 -4.423 1.00 90.75 94 LYS A C 1
ATOM 703 O O . LYS A 1 94 ? -3.979 10.342 -3.779 1.00 90.75 94 LYS A O 1
ATOM 708 N N . PRO A 1 95 ? -2.912 12.318 -3.806 1.00 89.75 95 PRO A N 1
ATOM 709 C CA . PRO A 1 95 ? -2.489 12.277 -2.401 1.00 89.75 95 PRO A CA 1
ATOM 710 C C . PRO A 1 95 ? -3.648 12.198 -1.396 1.00 89.75 95 PRO A C 1
ATOM 712 O O . PRO A 1 95 ? -3.446 11.879 -0.228 1.00 89.75 95 PRO A O 1
ATOM 715 N N . LEU A 1 96 ? -4.876 12.478 -1.839 1.00 91.31 96 LEU A N 1
ATOM 716 C CA . LEU A 1 96 ? -6.089 12.423 -1.024 1.00 91.31 96 LEU A CA 1
ATOM 717 C C . LEU A 1 96 ? -6.899 11.128 -1.211 1.00 91.31 96 LEU A C 1
ATOM 719 O O . LEU A 1 96 ? -8.021 11.052 -0.713 1.00 91.31 96 LEU A O 1
ATOM 723 N N . ALA A 1 97 ? -6.365 10.110 -1.899 1.00 93.81 97 ALA A N 1
ATOM 724 C CA . ALA A 1 97 ? -7.069 8.842 -2.138 1.00 93.81 97 ALA A CA 1
ATOM 725 C C . ALA A 1 97 ? -7.481 8.114 -0.841 1.00 93.81 97 ALA A C 1
ATOM 727 O O . ALA A 1 97 ? -8.496 7.421 -0.820 1.00 93.81 97 ALA A O 1
ATOM 728 N N . TRP A 1 98 ? -6.783 8.351 0.275 1.00 95.50 98 TRP A N 1
ATOM 729 C CA . TRP A 1 98 ? -7.165 7.860 1.608 1.00 95.50 98 TRP A CA 1
ATOM 730 C C . TRP A 1 98 ? -8.561 8.315 2.067 1.00 95.50 98 TRP A C 1
ATOM 732 O O . TRP A 1 98 ? -9.159 7.676 2.931 1.00 95.50 98 TRP A O 1
ATOM 742 N N . ARG A 1 99 ? -9.112 9.385 1.474 1.00 94.38 99 ARG A N 1
ATOM 743 C CA . ARG A 1 99 ? -10.481 9.863 1.733 1.00 94.38 99 ARG A CA 1
ATOM 744 C C . ARG A 1 99 ? -11.558 9.013 1.059 1.00 94.38 99 ARG A 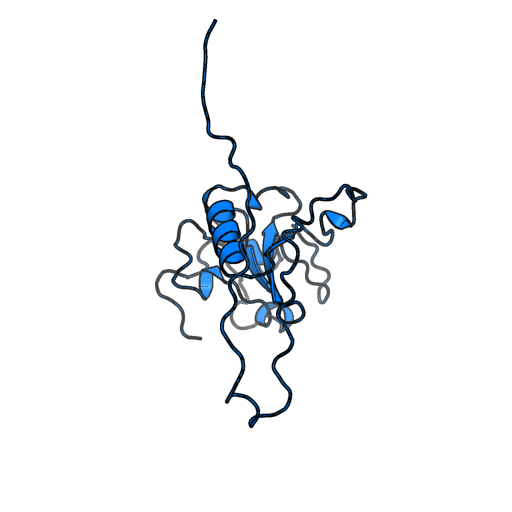C 1
ATOM 746 O O . ARG A 1 99 ? -12.739 9.289 1.259 1.00 94.38 99 ARG A O 1
ATOM 753 N N . HIS A 1 100 ? -11.185 8.008 0.263 1.00 97.06 100 HIS A N 1
ATOM 754 C CA . HIS A 1 100 ? -12.135 7.045 -0.283 1.00 97.06 100 HIS A CA 1
ATOM 755 C C . HIS A 1 100 ? -13.007 6.483 0.859 1.00 97.06 100 HIS A C 1
ATOM 757 O O . HIS A 1 100 ? -12.436 6.017 1.846 1.00 97.06 100 HIS A O 1
ATOM 763 N N . PRO A 1 101 ? -14.352 6.471 0.760 1.00 97.50 101 PRO A N 1
ATOM 764 C CA . PRO A 1 101 ? -15.228 6.177 1.901 1.00 97.50 101 PRO A CA 1
ATOM 765 C C . PRO A 1 101 ? -14.893 4.874 2.638 1.00 97.50 101 PRO A C 1
ATOM 767 O O . PRO A 1 101 ? -14.802 4.864 3.863 1.00 97.50 101 PRO A O 1
ATOM 770 N N . LEU A 1 102 ? -14.616 3.799 1.890 1.00 97.44 102 LEU A N 1
ATOM 771 C CA . LEU A 1 102 ? -14.226 2.506 2.467 1.00 97.44 102 LEU A CA 1
ATOM 772 C C . LEU A 1 102 ? -12.876 2.556 3.195 1.00 97.44 102 LEU A C 1
ATOM 774 O O . LEU A 1 102 ? -12.719 1.946 4.248 1.00 97.44 102 LEU A O 1
ATOM 778 N N . VAL A 1 103 ? -11.904 3.285 2.639 1.00 97.12 103 VAL A N 1
ATOM 779 C CA . VAL A 1 103 ? -10.578 3.428 3.250 1.00 97.12 103 VAL A CA 1
ATOM 780 C C . VAL A 1 103 ? -10.706 4.275 4.503 1.00 97.12 103 VAL A C 1
ATOM 782 O O . VAL A 1 103 ? -10.269 3.856 5.565 1.00 97.12 103 VAL A O 1
ATOM 785 N N . PHE A 1 104 ? -11.378 5.421 4.414 1.00 97.19 104 PHE A N 1
ATOM 786 C CA . PHE A 1 104 ? -11.590 6.311 5.546 1.00 97.19 104 PHE A CA 1
ATOM 787 C C . PHE A 1 104 ? -12.290 5.605 6.714 1.00 97.19 104 PHE A C 1
ATOM 789 O O . PHE A 1 104 ? -11.821 5.688 7.847 1.00 97.19 104 PHE A O 1
ATOM 796 N N . GLN A 1 105 ? -13.360 4.851 6.442 1.00 97.44 105 GLN A N 1
ATOM 797 C CA . GLN A 1 105 ? -14.048 4.051 7.455 1.00 97.44 105 GLN A CA 1
ATOM 798 C C . GLN A 1 105 ? -13.100 3.054 8.139 1.00 97.44 105 GLN A C 1
ATOM 800 O O . GLN A 1 105 ? -13.100 2.948 9.367 1.00 97.44 105 GLN A O 1
ATOM 805 N N . HIS A 1 106 ? -12.274 2.353 7.358 1.00 97.12 106 HIS A N 1
ATOM 806 C CA . HIS A 1 106 ? -11.286 1.408 7.880 1.00 97.12 106 HIS A CA 1
ATOM 807 C C . HIS A 1 106 ? -10.216 2.098 8.738 1.00 97.12 106 HIS A C 1
ATOM 809 O O . HIS A 1 106 ? -9.931 1.662 9.851 1.00 97.12 106 HIS A O 1
ATOM 815 N N . LEU A 1 107 ? -9.672 3.222 8.270 1.00 96.00 107 LEU A N 1
ATOM 816 C CA . LEU A 1 107 ? -8.677 4.007 9.003 1.00 96.00 107 LEU A CA 1
ATOM 817 C C . LEU A 1 107 ? -9.224 4.520 10.342 1.00 96.00 107 LEU A C 1
ATOM 819 O O . LEU A 1 107 ? -8.530 4.454 11.355 1.00 96.00 107 LEU A O 1
ATOM 823 N N . VAL A 1 108 ? -10.485 4.960 10.385 1.00 95.69 108 VAL A N 1
ATOM 824 C CA . VAL A 1 108 ? -11.153 5.343 11.640 1.00 95.69 108 VAL A CA 1
ATOM 825 C C . VAL A 1 108 ? -11.288 4.147 12.588 1.00 95.69 108 VAL A C 1
ATOM 827 O O . VAL A 1 108 ? -11.099 4.307 13.795 1.00 95.69 108 VAL A O 1
ATOM 830 N N . ALA A 1 109 ? -11.583 2.950 12.075 1.00 96.38 109 ALA A N 1
ATOM 831 C CA . ALA A 1 109 ? -11.640 1.739 12.893 1.00 96.38 109 ALA A CA 1
ATOM 832 C C . ALA A 1 109 ? -10.267 1.387 13.496 1.00 96.38 109 ALA A C 1
ATOM 834 O O . ALA A 1 109 ? -10.188 1.119 14.694 1.00 96.38 109 ALA A O 1
ATOM 835 N N . MET A 1 110 ? -9.188 1.478 12.711 1.00 95.25 110 MET A N 1
ATOM 836 C CA . MET A 1 110 ? -7.815 1.253 13.194 1.00 95.25 110 MET A CA 1
ATOM 837 C C . MET A 1 110 ? -7.381 2.296 14.234 1.00 95.25 110 MET A C 1
ATOM 839 O O . MET A 1 110 ? -6.758 1.962 15.240 1.00 95.25 110 MET A O 1
ATOM 843 N N . ALA A 1 111 ? -7.758 3.563 14.047 1.00 94.19 111 ALA A N 1
ATOM 844 C CA . ALA A 1 111 ? -7.492 4.603 15.039 1.00 94.19 111 ALA A CA 1
ATOM 845 C C . ALA A 1 111 ? -8.241 4.330 16.357 1.00 94.19 111 ALA A C 1
ATOM 847 O O . ALA A 1 111 ? -7.681 4.471 17.444 1.00 94.19 111 ALA A O 1
ATOM 848 N N . ARG A 1 112 ? -9.499 3.876 16.277 1.00 95.31 112 ARG A N 1
ATOM 849 C CA . ARG A 1 112 ? -10.308 3.500 17.449 1.00 95.31 112 ARG A CA 1
ATOM 850 C C . ARG A 1 112 ? -9.771 2.283 18.196 1.00 95.31 112 ARG A C 1
ATOM 852 O O . ARG A 1 112 ? -9.958 2.212 19.405 1.00 95.31 112 ARG A O 1
ATOM 859 N N . SER A 1 113 ? -9.089 1.362 17.516 1.00 92.94 113 SER A N 1
ATOM 860 C CA . SER A 1 113 ? -8.397 0.246 18.170 1.00 92.94 113 SER A CA 1
ATOM 861 C C . SER A 1 113 ? -7.061 0.653 18.809 1.00 92.94 113 SER A C 1
ATOM 863 O O . SER A 1 113 ? -6.333 -0.205 19.298 1.00 92.94 113 SER A O 1
ATOM 865 N N . GLY A 1 114 ? -6.721 1.947 18.805 1.00 90.00 114 GLY A N 1
ATOM 866 C CA . GLY A 1 114 ? -5.522 2.486 19.443 1.00 90.00 114 GLY A CA 1
ATOM 867 C C . GLY A 1 114 ? -4.266 2.463 18.571 1.00 90.00 114 GLY A C 1
ATOM 868 O O . GLY A 1 114 ? -3.178 2.665 19.109 1.00 90.00 114 GLY A O 1
ATOM 869 N N . ARG A 1 115 ? -4.385 2.222 17.255 1.00 90.19 115 ARG A N 1
ATOM 870 C CA . ARG A 1 115 ? -3.243 2.308 16.329 1.00 90.19 115 ARG A CA 1
ATOM 871 C C . ARG A 1 115 ? -2.971 3.752 15.921 1.00 90.19 115 ARG A C 1
ATOM 873 O O . ARG A 1 115 ? -3.892 4.559 15.789 1.00 90.19 115 ARG A O 1
ATOM 880 N N . ILE A 1 116 ? -1.704 4.057 15.658 1.00 91.19 116 ILE A N 1
ATOM 881 C CA . ILE A 1 116 ? -1.301 5.324 15.043 1.00 91.19 116 ILE A CA 1
ATOM 882 C C . ILE A 1 116 ? -1.537 5.192 13.542 1.00 91.19 116 ILE A C 1
ATOM 884 O O . ILE A 1 116 ? -0.884 4.390 12.885 1.00 91.19 116 ILE A O 1
ATOM 888 N N . VAL A 1 117 ? -2.488 5.949 13.001 1.00 93.25 117 VAL A N 1
ATOM 889 C CA . VAL A 1 117 ? -2.846 5.878 11.581 1.00 93.25 117 VAL A CA 1
ATOM 890 C C . VAL A 1 117 ? -2.242 7.055 10.827 1.00 93.25 117 VAL A C 1
ATOM 892 O O . VAL A 1 117 ? -2.452 8.206 11.207 1.00 93.25 117 VAL A O 1
ATOM 895 N N . VAL A 1 118 ? -1.530 6.773 9.736 1.00 89.88 118 VAL A N 1
ATOM 896 C CA . VAL A 1 118 ? -0.839 7.789 8.931 1.00 89.88 118 VAL A CA 1
ATOM 897 C C . VAL A 1 118 ? -1.197 7.631 7.458 1.00 89.88 118 VAL A C 1
ATOM 899 O O . VAL A 1 118 ? -1.056 6.553 6.890 1.00 89.88 118 VAL A O 1
ATOM 902 N N . ALA A 1 119 ? -1.622 8.714 6.807 1.00 90.12 119 ALA A N 1
ATOM 903 C CA . ALA A 1 119 ? -1.754 8.761 5.352 1.00 90.12 119 ALA A CA 1
ATOM 904 C C . ALA A 1 119 ? -0.496 9.391 4.727 1.00 90.12 119 ALA A C 1
ATOM 906 O O . ALA A 1 119 ? -0.072 10.470 5.144 1.00 90.12 119 ALA A O 1
ATOM 907 N N . LYS A 1 120 ? 0.100 8.730 3.727 1.00 85.56 120 LYS A N 1
ATOM 908 C CA . LYS A 1 120 ? 1.303 9.186 3.004 1.00 85.56 120 LYS A CA 1
ATOM 909 C C . LYS A 1 120 ? 1.059 9.192 1.493 1.00 85.56 120 LYS A C 1
ATOM 911 O O . LYS A 1 120 ? 0.232 8.426 1.007 1.00 85.56 120 LYS A O 1
ATOM 916 N N . ALA A 1 121 ? 1.784 10.025 0.749 1.00 83.88 121 ALA A N 1
ATOM 917 C CA . ALA A 1 121 ? 1.782 10.025 -0.714 1.00 83.88 121 ALA A CA 1
ATOM 918 C C . ALA A 1 121 ? 3.183 10.396 -1.234 1.00 83.88 121 ALA A C 1
ATOM 920 O O . ALA A 1 121 ? 3.573 11.562 -1.205 1.00 83.88 121 ALA A O 1
ATOM 921 N N . GLY A 1 122 ? 3.942 9.394 -1.691 1.00 67.25 122 GLY A N 1
ATOM 922 C CA . GLY A 1 122 ? 5.361 9.538 -2.045 1.00 67.25 122 GLY A CA 1
ATOM 923 C C . GLY A 1 122 ? 6.293 9.715 -0.839 1.00 67.25 122 GLY A C 1
ATOM 924 O O . GLY A 1 122 ? 5.888 9.503 0.303 1.00 67.25 122 GLY A O 1
ATOM 925 N N . LEU A 1 123 ? 7.538 10.130 -1.109 1.00 52.75 123 LEU A N 1
ATOM 926 C CA . LEU A 1 123 ? 8.571 10.425 -0.100 1.00 52.75 123 LEU A CA 1
ATOM 927 C C . LEU A 1 123 ? 8.208 11.562 0.854 1.00 52.75 123 LEU A C 1
ATOM 929 O O . LEU A 1 123 ? 8.747 11.681 1.950 1.00 52.75 123 LEU A O 1
ATOM 933 N N . LYS A 1 124 ? 7.286 12.421 0.431 1.00 39.97 124 LYS A N 1
ATOM 934 C CA . LYS A 1 124 ? 6.817 13.520 1.254 1.00 39.97 124 LYS A CA 1
ATOM 935 C C . LYS A 1 124 ? 5.678 13.001 2.117 1.00 39.97 124 LYS A C 1
ATOM 937 O O . LYS A 1 124 ? 4.557 12.804 1.646 1.00 39.97 124 LYS A O 1
ATOM 942 N N . SER A 1 125 ? 5.931 12.853 3.415 1.00 39.81 125 SER A N 1
ATOM 943 C CA . SER A 1 125 ? 4.831 13.026 4.358 1.00 39.81 125 SER A CA 1
ATOM 944 C C . SER A 1 125 ? 4.221 14.412 4.089 1.00 39.81 125 SER A C 1
ATOM 946 O O . SER A 1 125 ? 4.941 15.371 3.800 1.00 39.81 125 SER A O 1
ATOM 948 N N . LEU A 1 126 ? 2.896 14.560 4.160 1.00 41.88 126 LEU A N 1
ATOM 949 C CA . LEU A 1 126 ? 2.255 15.882 4.044 1.00 41.88 126 LEU A CA 1
ATOM 950 C C . LEU A 1 126 ? 2.786 16.888 5.098 1.00 41.88 126 LEU A C 1
ATOM 952 O O . LEU A 1 126 ? 2.552 18.087 4.972 1.00 41.88 126 LEU A O 1
ATOM 956 N N . ALA A 1 127 ? 3.545 16.419 6.096 1.00 40.22 127 ALA A N 1
ATOM 957 C CA . ALA A 1 127 ? 4.240 17.232 7.086 1.00 40.22 127 ALA A CA 1
ATOM 958 C C . ALA A 1 127 ? 5.468 17.998 6.540 1.00 40.22 127 ALA A C 1
ATOM 960 O O . ALA A 1 127 ? 5.768 19.068 7.067 1.00 40.22 127 ALA A O 1
ATOM 961 N N . ASP A 1 128 ? 6.131 17.524 5.477 1.00 38.53 128 ASP A N 1
ATOM 962 C CA . ASP A 1 128 ? 7.368 18.139 4.946 1.00 38.53 128 ASP A CA 1
ATOM 963 C C . ASP A 1 128 ? 7.134 19.260 3.920 1.00 38.53 128 ASP A C 1
ATOM 965 O O . ASP A 1 128 ? 8.046 20.005 3.573 1.00 38.53 128 ASP A O 1
ATOM 969 N N . GLN A 1 129 ? 5.903 19.443 3.436 1.00 41.84 129 GLN A N 1
ATOM 970 C CA . GLN A 1 129 ? 5.576 20.435 2.397 1.00 41.84 129 GLN A CA 1
ATOM 971 C C . GLN A 1 129 ? 5.190 21.818 2.951 1.00 41.84 129 GLN A C 1
ATOM 973 O O . GLN A 1 129 ? 4.431 22.553 2.325 1.00 41.84 129 GLN A O 1
ATOM 978 N N . GLY A 1 130 ? 5.651 22.186 4.150 1.00 36.09 130 GLY A N 1
ATOM 979 C CA . GLY A 1 130 ? 5.317 23.489 4.746 1.00 36.09 130 GLY A CA 1
ATOM 980 C C . GLY A 1 130 ? 3.853 23.632 5.194 1.00 36.09 130 GLY A C 1
ATOM 981 O O . GLY A 1 130 ? 3.453 24.692 5.670 1.00 36.09 130 GLY A O 1
ATOM 982 N N . GLN A 1 131 ? 3.057 22.558 5.154 1.00 38.62 131 GLN A N 1
ATOM 983 C CA . GLN A 1 131 ? 1.757 22.461 5.828 1.00 38.62 131 GLN A CA 1
ATOM 984 C C . GLN A 1 131 ? 1.910 22.006 7.287 1.00 38.62 131 GLN A C 1
ATOM 986 O O . GLN A 1 131 ? 1.118 21.229 7.813 1.00 38.62 131 GLN A O 1
ATOM 991 N N . ARG A 1 132 ? 2.868 22.599 8.009 1.00 36.31 132 ARG A N 1
ATOM 992 C CA . ARG A 1 132 ? 2.934 22.573 9.482 1.00 36.31 132 ARG A CA 1
ATOM 993 C C . ARG A 1 132 ? 1.804 23.387 10.138 1.00 36.31 132 ARG A C 1
ATOM 995 O O . ARG A 1 132 ? 1.960 23.934 11.223 1.00 36.31 132 ARG A O 1
ATOM 1002 N N . ARG A 1 133 ? 0.623 23.442 9.519 1.00 32.69 133 ARG A N 1
ATOM 1003 C CA . ARG A 1 133 ? -0.617 23.755 10.228 1.00 32.69 133 ARG A CA 1
ATOM 1004 C C . ARG A 1 133 ? -1.231 22.434 10.663 1.00 32.69 133 ARG A C 1
ATOM 1006 O O . ARG A 1 133 ? -2.086 21.917 9.974 1.00 32.69 133 ARG A O 1
ATOM 1013 N N . ASN A 1 134 ? -0.735 21.892 11.773 1.00 35.66 134 ASN A N 1
ATOM 1014 C CA . ASN A 1 134 ? -1.521 21.139 12.752 1.00 35.66 134 ASN A CA 1
ATOM 1015 C C . ASN A 1 134 ? -2.672 20.266 12.187 1.00 35.66 134 ASN A C 1
ATOM 1017 O O . ASN A 1 134 ? -3.837 20.626 12.323 1.00 35.66 134 ASN A O 1
ATOM 1021 N N . TRP A 1 135 ? -2.354 19.122 11.572 1.00 32.16 135 TRP A N 1
ATOM 1022 C CA . TRP A 1 135 ? -3.320 18.026 11.356 1.00 32.16 135 TRP A CA 1
ATOM 1023 C C . TRP A 1 135 ? -2.748 16.661 11.749 1.00 32.16 135 TRP A C 1
ATOM 1025 O O . TRP A 1 135 ? -3.259 15.617 11.345 1.00 32.16 135 TRP A O 1
ATOM 1035 N N . THR A 1 136 ? -1.747 16.650 12.636 1.00 32.16 136 THR A N 1
ATOM 1036 C CA . THR A 1 136 ? -1.709 15.601 13.652 1.00 32.16 136 THR A CA 1
ATOM 1037 C C . THR A 1 136 ? -3.047 15.735 14.359 1.00 32.16 136 THR A C 1
ATOM 1039 O O . THR A 1 136 ? -3.256 16.691 15.105 1.00 32.16 136 THR A O 1
ATOM 1042 N N . LEU A 1 137 ? -4.007 14.858 14.067 1.00 30.31 137 LEU A N 1
ATOM 1043 C CA . LEU A 1 137 ? -5.155 14.685 14.941 1.00 30.31 137 LEU A CA 1
ATOM 1044 C C . LEU A 1 137 ? -4.552 14.211 16.262 1.00 30.31 137 LEU A C 1
ATOM 1046 O O . LEU A 1 137 ? -4.351 13.025 16.499 1.00 30.31 137 LEU A O 1
ATOM 1050 N N . HIS A 1 138 ? -4.176 15.189 17.084 1.00 28.84 138 HIS A N 1
ATOM 1051 C CA . HIS A 1 138 ? -3.831 15.064 18.478 1.00 28.84 138 HIS A CA 1
ATOM 1052 C C . HIS A 1 138 ? -5.105 14.623 19.200 1.00 28.84 138 HIS A C 1
ATOM 1054 O O . HIS A 1 138 ? -5.676 15.350 20.006 1.00 28.84 138 HIS A O 1
ATOM 1060 N N . LEU A 1 139 ? -5.547 13.392 18.952 1.00 30.33 139 LEU A N 1
ATOM 1061 C CA . LEU A 1 139 ? -6.065 12.595 20.042 1.00 30.33 139 LEU A CA 1
ATOM 1062 C C . LEU A 1 139 ? -4.829 12.286 20.865 1.00 30.33 139 LEU A C 1
ATOM 1064 O O . LEU A 1 139 ? -4.070 11.371 20.555 1.00 30.33 139 LEU A O 1
ATOM 1068 N N . LYS A 1 140 ? -4.559 13.191 21.816 1.00 25.28 140 LYS A N 1
ATOM 1069 C CA . LYS A 1 140 ? -3.501 13.055 22.807 1.00 25.28 140 LYS A CA 1
ATOM 1070 C C . LYS A 1 140 ? -3.443 11.588 23.199 1.00 25.28 140 LYS A C 1
ATOM 1072 O O . LYS A 1 140 ? -4.435 11.045 23.681 1.00 25.28 140 LYS A O 1
ATOM 1077 N N . ARG A 1 141 ? -2.290 10.974 22.935 1.00 32.00 141 ARG A N 1
ATOM 1078 C CA . ARG A 1 141 ? -1.837 9.740 23.558 1.00 32.00 141 ARG A CA 1
ATOM 1079 C C . ARG A 1 141 ? -2.245 9.846 25.028 1.00 32.00 141 ARG A C 1
ATOM 1081 O O . ARG A 1 141 ? -1.644 10.619 25.765 1.00 32.00 141 ARG A O 1
ATOM 1088 N N . ALA A 1 142 ? -3.317 9.162 25.429 1.00 32.06 142 ALA A N 1
ATOM 1089 C CA . ALA A 1 142 ? -3.424 8.753 26.813 1.00 32.06 142 ALA A CA 1
ATOM 1090 C C . ALA A 1 142 ? -2.190 7.876 26.978 1.00 32.06 142 ALA A C 1
ATOM 1092 O O . ALA A 1 142 ? -2.083 6.832 26.331 1.00 32.06 142 ALA A O 1
ATOM 1093 N N . GLU A 1 143 ? -1.179 8.427 27.639 1.00 32.06 143 GLU A N 1
ATOM 1094 C CA . GLU A 1 143 ? 0.104 7.784 27.850 1.00 32.06 143 GLU A CA 1
ATOM 1095 C C . GLU A 1 143 ? -0.185 6.398 28.409 1.00 32.06 143 GLU A C 1
ATOM 1097 O O . GLU A 1 143 ? -0.673 6.255 29.525 1.00 32.06 143 GLU A O 1
ATOM 1102 N N . ARG A 1 144 ? 0.022 5.368 27.584 1.00 38.00 144 ARG A N 1
ATOM 1103 C CA . ARG A 1 144 ? 0.023 3.989 28.050 1.00 38.00 144 ARG A CA 1
ATOM 1104 C C . ARG A 1 144 ? 1.217 3.914 29.005 1.00 38.00 144 ARG A C 1
ATOM 1106 O O . ARG A 1 144 ? 2.336 4.081 28.510 1.00 38.00 144 ARG A O 1
ATOM 1113 N N . PRO A 1 145 ? 1.027 3.747 30.327 1.00 36.25 145 PRO A N 1
ATOM 1114 C CA . PRO A 1 145 ? 2.166 3.570 31.211 1.00 36.25 145 PRO A CA 1
ATOM 1115 C C . PRO A 1 145 ? 2.939 2.339 30.736 1.00 36.25 145 PRO A C 1
ATOM 1117 O O . PRO A 1 145 ? 2.342 1.350 30.298 1.00 36.25 145 PRO A O 1
ATOM 1120 N N . ALA A 1 146 ? 4.268 2.444 30.747 1.00 39.12 146 ALA A N 1
ATOM 1121 C CA . ALA A 1 146 ? 5.143 1.345 30.373 1.00 39.12 146 ALA A CA 1
ATOM 1122 C C . ALA A 1 146 ? 4.778 0.088 31.188 1.00 39.12 146 ALA A C 1
ATOM 1124 O O . ALA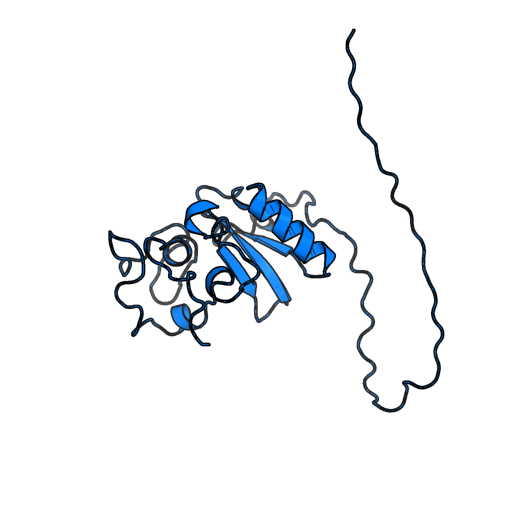 A 1 146 ? 4.446 0.214 32.372 1.00 39.12 146 ALA A O 1
ATOM 1125 N N . PRO A 1 147 ? 4.815 -1.116 30.587 1.00 39.69 147 PRO A N 1
ATOM 1126 C CA . PRO A 1 147 ? 4.607 -2.341 31.346 1.00 39.69 147 PRO A CA 1
ATOM 1127 C C . PRO A 1 147 ? 5.648 -2.419 32.481 1.00 39.69 147 PRO A C 1
ATOM 1129 O O . PRO A 1 147 ? 6.823 -2.116 32.244 1.00 39.69 147 PRO A O 1
ATOM 1132 N N . PRO A 1 148 ? 5.250 -2.772 33.718 1.00 41.34 148 PRO A N 1
ATOM 1133 C CA . PRO A 1 148 ? 6.171 -2.811 34.846 1.00 41.34 148 PRO A CA 1
ATOM 1134 C C . PRO A 1 148 ? 7.259 -3.862 34.603 1.00 41.34 148 PRO A C 1
ATOM 1136 O O . PRO A 1 148 ? 6.968 -5.009 34.276 1.00 41.34 148 PRO A O 1
ATOM 1139 N N . GLN A 1 149 ? 8.521 -3.478 34.805 1.00 51.34 149 GLN A N 1
ATOM 1140 C CA . GLN A 1 149 ? 9.704 -4.324 34.582 1.00 51.34 149 GLN A CA 1
ATOM 1141 C C . GLN A 1 149 ? 9.906 -5.396 35.676 1.00 51.34 149 GLN A C 1
ATOM 1143 O O . GLN A 1 149 ? 11.020 -5.862 35.892 1.00 51.34 149 GLN A O 1
ATOM 1148 N N . ASN A 1 150 ? 8.850 -5.787 36.396 1.00 43.25 150 ASN A N 1
ATOM 1149 C CA . ASN A 1 150 ? 8.937 -6.775 37.467 1.00 43.25 150 ASN A CA 1
ATOM 1150 C C . ASN A 1 150 ? 7.712 -7.715 37.454 1.00 43.25 150 ASN A C 1
ATOM 1152 O O . ASN A 1 150 ? 6.597 -7.252 37.713 1.00 43.25 150 ASN A O 1
ATOM 1156 N N . PRO A 1 151 ? 7.886 -9.026 37.193 1.00 45.47 151 PRO A N 1
ATOM 1157 C CA . PRO A 1 151 ? 6.781 -9.981 37.068 1.00 45.47 151 PRO A CA 1
ATOM 1158 C C . PRO A 1 151 ? 6.040 -10.302 38.383 1.00 45.47 151 PRO A C 1
ATOM 1160 O O . PRO A 1 151 ? 5.098 -11.087 38.357 1.00 45.47 151 PRO A O 1
ATOM 1163 N N . HIS A 1 152 ? 6.391 -9.684 39.520 1.00 44.44 152 HIS A N 1
ATOM 1164 C CA . HIS A 1 152 ? 5.759 -9.964 40.820 1.00 44.44 152 HIS A CA 1
ATOM 1165 C C . HIS A 1 152 ? 4.897 -8.836 41.423 1.00 44.44 152 HIS A C 1
ATOM 1167 O O . HIS A 1 152 ? 4.390 -8.994 42.529 1.00 44.44 152 HIS A O 1
ATOM 1173 N N . ALA A 1 153 ? 4.654 -7.722 40.722 1.00 42.66 153 ALA A N 1
ATOM 1174 C CA . ALA A 1 153 ? 3.892 -6.589 41.282 1.00 42.66 153 ALA A CA 1
ATOM 1175 C C . ALA A 1 153 ? 2.387 -6.547 40.915 1.00 42.66 153 ALA A C 1
ATOM 1177 O O . ALA A 1 153 ? 1.708 -5.564 41.203 1.00 42.66 153 ALA A O 1
ATOM 1178 N N . ALA A 1 154 ? 1.831 -7.595 40.297 1.00 41.59 154 ALA A N 1
ATOM 1179 C CA . ALA A 1 154 ? 0.449 -7.614 39.791 1.00 41.59 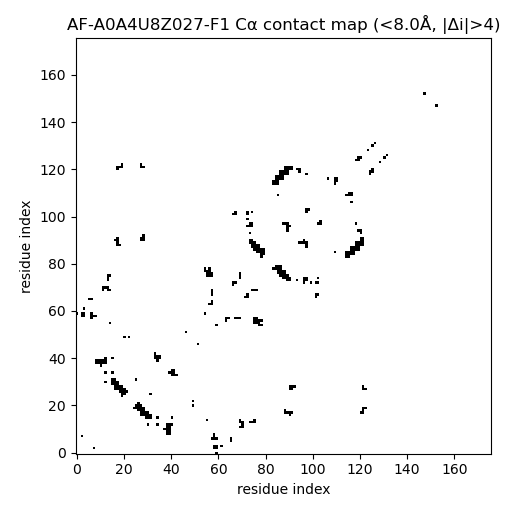154 ALA A CA 1
ATOM 1180 C C . ALA A 1 154 ? -0.633 -7.945 40.845 1.00 41.59 154 ALA A C 1
ATOM 1182 O O . ALA A 1 154 ? -1.694 -8.450 40.486 1.00 41.59 154 ALA A O 1
ATOM 1183 N N . ALA A 1 155 ? -0.390 -7.694 42.136 1.00 40.62 155 ALA A N 1
ATOM 1184 C CA . ALA A 1 155 ? -1.319 -8.110 43.191 1.00 40.62 155 ALA A CA 1
ATOM 1185 C C . ALA A 1 155 ? -2.134 -6.986 43.849 1.00 40.62 155 ALA A C 1
ATOM 1187 O O . ALA A 1 155 ? -3.066 -7.319 44.564 1.00 40.62 155 ALA A O 1
ATOM 1188 N N . ASN A 1 156 ? -1.856 -5.692 43.637 1.00 44.16 156 ASN A N 1
ATOM 1189 C CA . ASN A 1 156 ? -2.657 -4.627 44.265 1.00 44.16 156 ASN A CA 1
ATOM 1190 C C . ASN A 1 156 ? -2.496 -3.259 43.576 1.00 44.16 156 ASN A C 1
ATOM 1192 O O . ASN A 1 156 ? -1.593 -2.502 43.921 1.00 44.16 156 ASN A O 1
ATOM 1196 N N . ALA A 1 157 ? -3.401 -2.897 42.657 1.00 34.62 157 ALA A N 1
ATOM 1197 C CA . ALA A 1 157 ? -3.731 -1.490 42.392 1.00 34.62 157 ALA A CA 1
ATOM 1198 C C . ALA A 1 157 ? -5.131 -1.350 41.742 1.00 34.62 157 ALA A C 1
ATOM 1200 O O . ALA A 1 157 ? -5.447 -2.105 40.821 1.00 34.62 157 ALA A O 1
ATOM 1201 N N . PRO A 1 158 ? -5.983 -0.418 42.218 1.00 31.06 158 PRO A N 1
ATOM 1202 C CA . PRO A 1 158 ? -7.418 -0.388 41.940 1.00 31.06 158 PRO A CA 1
ATOM 1203 C C . PRO A 1 158 ? -7.800 0.296 40.620 1.00 31.06 158 PRO A C 1
ATOM 1205 O O . PRO A 1 158 ? -7.152 1.220 40.134 1.00 31.06 158 PRO A O 1
ATOM 1208 N N . CYS A 1 159 ? -8.933 -0.157 40.083 1.00 34.06 159 CYS A N 1
ATOM 1209 C CA . CYS A 1 159 ? -9.636 0.374 38.921 1.00 34.06 159 CYS A CA 1
ATOM 1210 C C . CYS A 1 159 ? -10.067 1.837 39.153 1.00 34.06 159 CYS A C 1
ATOM 1212 O O . CYS A 1 159 ? -10.886 2.102 40.033 1.00 34.06 159 CYS A O 1
ATOM 1214 N N . LEU A 1 160 ? -9.565 2.785 38.353 1.00 29.39 160 LEU A N 1
ATOM 1215 C CA . LEU A 1 160 ? -10.073 4.160 38.332 1.00 29.39 160 LEU A CA 1
ATOM 1216 C C . LEU A 1 160 ? -10.381 4.611 36.903 1.00 29.39 160 LEU A C 1
ATOM 1218 O O . LEU A 1 160 ? -9.502 4.869 36.084 1.00 29.39 160 LEU A O 1
ATOM 1222 N N . LEU A 1 161 ? -11.687 4.715 36.642 1.00 37.06 161 LEU A N 1
ATOM 1223 C CA . LEU A 1 161 ? -12.281 5.459 35.541 1.00 37.06 161 LEU A CA 1
ATOM 1224 C C . LEU A 1 161 ? -11.799 6.917 35.549 1.00 37.06 161 LEU A C 1
ATOM 1226 O O . LEU A 1 161 ? -11.852 7.577 36.586 1.00 37.06 161 LEU A O 1
ATOM 1230 N N . ALA A 1 162 ? -11.530 7.476 34.370 1.00 27.89 162 ALA A N 1
ATOM 1231 C CA . ALA A 1 162 ? -11.532 8.922 34.174 1.00 27.89 162 ALA A CA 1
ATOM 1232 C C . ALA A 1 162 ? -12.383 9.301 32.955 1.00 27.89 162 ALA A C 1
ATOM 1234 O O . ALA A 1 162 ? -12.040 9.076 31.797 1.00 27.89 162 ALA A O 1
ATOM 1235 N N . LYS A 1 163 ? -13.543 9.876 33.278 1.00 31.81 163 LYS A N 1
ATOM 1236 C CA . LYS A 1 163 ? -14.492 10.561 32.401 1.00 31.81 163 LYS A CA 1
ATOM 1237 C C . LYS A 1 163 ? -13.834 11.799 31.779 1.00 31.81 163 LYS A C 1
ATOM 1239 O O . LYS A 1 163 ? -13.248 12.585 32.512 1.00 31.81 163 LYS A O 1
ATOM 1244 N N . SER A 1 164 ? -14.055 12.055 30.490 1.00 25.81 164 SER A N 1
ATOM 1245 C CA . SER A 1 164 ? -14.041 13.416 29.917 1.00 25.81 164 SER A CA 1
ATOM 1246 C C . SER A 1 164 ? -14.621 13.384 28.495 1.00 25.81 164 SER A C 1
ATOM 1248 O O . SER A 1 164 ? -13.985 12.916 27.560 1.00 25.81 164 SER A O 1
ATOM 1250 N N . ARG A 1 165 ? -15.936 13.594 28.359 1.00 29.47 165 ARG A N 1
ATOM 1251 C CA . ARG A 1 165 ? -16.545 14.793 27.747 1.00 29.47 165 ARG A CA 1
ATOM 1252 C C . ARG A 1 165 ? -15.925 15.201 26.401 1.00 29.47 165 ARG A C 1
ATOM 1254 O O . ARG A 1 165 ? -14.989 15.986 26.373 1.00 29.47 165 ARG A O 1
ATOM 1261 N N . TYR A 1 166 ? -16.579 14.820 25.304 1.00 22.73 166 TYR A N 1
ATOM 1262 C CA . TYR A 1 166 ? -16.691 15.703 24.143 1.00 22.73 166 TYR A CA 1
ATOM 1263 C C . TYR A 1 166 ? -18.135 15.744 23.647 1.00 22.73 166 TYR A C 1
ATOM 1265 O O . TYR A 1 166 ? -18.755 14.727 23.346 1.00 22.73 166 TYR A O 1
ATOM 1273 N N . LYS A 1 167 ? -18.659 16.970 23.649 1.00 26.36 167 LYS A N 1
ATOM 1274 C CA . LYS A 1 167 ? -19.947 17.401 23.112 1.00 26.36 167 LYS A CA 1
ATOM 1275 C C . LYS A 1 167 ? -19.942 17.150 21.601 1.00 26.36 167 LYS A C 1
ATOM 1277 O O . LYS A 1 167 ? -19.055 17.640 20.907 1.00 26.36 167 LYS A O 1
ATOM 1282 N N . ALA A 1 168 ? -20.939 16.430 21.105 1.00 28.59 168 ALA A N 1
ATOM 1283 C CA . ALA A 1 168 ? -21.295 16.455 19.694 1.00 28.59 168 ALA A CA 1
ATOM 1284 C C . ALA A 1 168 ? -21.951 17.804 19.352 1.00 28.59 168 ALA A C 1
ATOM 1286 O O . ALA A 1 168 ? -22.705 18.329 20.176 1.00 28.59 168 ALA A O 1
ATOM 1287 N N . PRO A 1 169 ? -21.784 18.317 18.128 1.00 32.94 169 PRO A N 1
ATOM 1288 C CA . PRO A 1 169 ? -22.855 19.018 17.452 1.00 32.94 169 PRO A CA 1
ATOM 1289 C C . PRO A 1 169 ? -23.581 18.009 16.564 1.00 32.94 169 PRO A C 1
ATOM 1291 O O . PRO A 1 169 ? -23.027 17.453 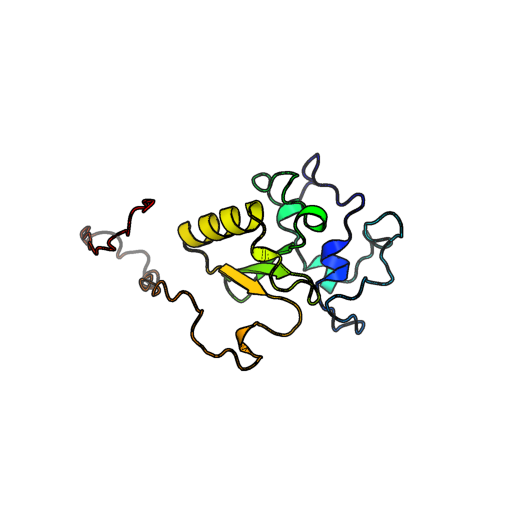15.616 1.00 32.94 169 PRO A O 1
ATOM 1294 N N . PHE A 1 170 ? -24.823 17.750 16.954 1.00 29.61 170 PHE A N 1
ATOM 1295 C CA . PHE A 1 170 ? -25.835 17.082 16.157 1.00 29.61 170 PHE A CA 1
ATOM 1296 C C . PHE A 1 170 ? -26.225 17.976 14.968 1.00 29.61 170 PHE A C 1
ATOM 1298 O O . PHE A 1 170 ? -26.103 19.199 15.026 1.00 29.61 170 PHE A O 1
ATOM 1305 N N . ALA A 1 171 ? -26.683 17.323 13.906 1.00 33.28 171 ALA A N 1
ATOM 1306 C CA . ALA A 1 171 ? -27.233 17.888 12.682 1.00 33.28 171 ALA A CA 1
ATOM 1307 C C . ALA A 1 171 ? -28.403 18.864 12.912 1.00 33.28 171 ALA A C 1
ATOM 1309 O O . ALA A 1 171 ? -29.107 18.735 13.909 1.00 33.28 171 ALA A O 1
ATOM 1310 N N . ALA A 1 172 ? -28.675 19.744 11.940 1.00 32.91 172 ALA A N 1
ATOM 1311 C CA . ALA A 1 172 ? -29.960 19.801 11.224 1.00 32.91 172 ALA A CA 1
ATOM 1312 C C . ALA A 1 172 ? -30.080 21.047 10.322 1.00 32.91 172 ALA A C 1
ATOM 1314 O O . ALA A 1 172 ? -29.601 22.133 10.625 1.00 32.91 172 ALA A O 1
ATOM 1315 N N . SER A 1 173 ? -30.757 20.805 9.207 1.00 35.31 173 SER A N 1
ATOM 1316 C CA . SER A 1 173 ? -31.329 21.668 8.170 1.00 35.31 173 SER A CA 1
ATOM 1317 C C . SER A 1 173 ? -32.231 22.827 8.623 1.00 35.31 173 SER A C 1
ATOM 1319 O O . SER A 1 173 ? -32.959 22.665 9.596 1.00 35.31 173 SER A O 1
ATOM 1321 N N . ALA A 1 174 ? -32.307 23.881 7.798 1.00 36.69 174 ALA A N 1
ATOM 1322 C CA . ALA A 1 174 ? -33.508 24.600 7.303 1.00 36.69 174 ALA A CA 1
ATOM 1323 C C . ALA A 1 174 ? -32.999 25.853 6.541 1.00 36.69 174 ALA A C 1
ATOM 1325 O O . ALA A 1 174 ? -32.016 26.443 6.968 1.00 36.69 174 ALA A O 1
ATOM 1326 N N . GLY A 1 175 ? -33.483 26.270 5.369 1.00 34.97 175 GLY A N 1
ATOM 1327 C CA . GLY A 1 175 ? -34.879 26.350 4.952 1.00 34.97 175 GLY A CA 1
ATOM 1328 C C . GLY A 1 175 ? -35.462 27.679 5.442 1.00 34.97 175 GLY A C 1
ATOM 1329 O O . GLY A 1 175 ? -35.881 27.746 6.593 1.00 34.97 175 GLY A O 1
ATOM 1330 N N . GLY A 1 176 ? -35.449 28.705 4.585 1.00 32.56 176 GLY A N 1
ATOM 1331 C CA . GLY A 1 176 ? -35.978 30.051 4.831 1.00 32.56 176 GLY A CA 1
ATOM 1332 C C . GLY A 1 176 ? -35.620 30.985 3.689 1.00 32.56 176 GLY A C 1
ATOM 1333 O O . GLY A 1 176 ? -34.446 31.410 3.664 1.00 32.56 176 GLY A O 1
#

pLDDT: mean 72.82, std 25.62, range [22.73, 97.5]

Solvent-accessible surface area (backbone atoms only — not comparable to full-atom values): 11163 Å² total; per-residue (Å²): 133,81,84,48,90,92,40,68,58,61,61,36,43,45,68,52,15,28,46,64,41,78,94,76,71,39,54,44,52,43,68,45,85,57,44,39,96,72,30,23,60,72,46,65,94,71,53,56,65,79,66,62,75,58,62,55,40,51,47,76,37,84,85,48,49,80,76,61,34,34,69,74,45,43,31,46,47,37,74,41,94,90,69,70,30,43,32,37,42,10,32,51,94,41,59,65,29,55,67,37,67,71,50,38,55,50,51,53,51,44,40,73,74,71,43,49,68,44,73,30,26,41,93,46,46,66,65,75,73,77,51,75,69,81,74,76,78,72,72,67,74,74,74,75,76,77,80,74,96,52,99,81,69,88,82,79,85,83,92,75,90,80,89,78,91,79,85,80,86,76,88,84,89,80,91,133

InterPro domains:
  IPR052572 UPF0153 domain-containing protein [PTHR36931] (7-58)

Organism: Methylocella tundrae (NCBI:txid227605)